Protein AF-A0A397FTI8-F1 (afdb_monomer_lite)

Foldseek 3Di:
DDLCVLCVLLVHDPPDDLVSLLVSLLVLCVLLPLVCCVPDPNVVVAVHSVRSVVSNVSNVVSSCNNCVVVVVPPDPWFDDPSLLSSLVVLLVVLCVRVVHDPCRLDPPDDPPLSVVLVPDGGSVSNVVSSVVSSVSD

Structure (mmCIF, N/CA/C/O backbone):
data_AF-A0A397FTI8-F1
#
_entry.id   AF-A0A397FTI8-F1
#
loop_
_atom_site.group_PDB
_atom_site.id
_atom_site.type_symbol
_atom_site.label_atom_id
_atom_site.label_alt_id
_atom_site.label_comp_id
_atom_site.label_asym_id
_atom_site.label_entity_id
_atom_site.label_seq_id
_atom_site.pdbx_PDB_ins_code
_atom_site.Cartn_x
_atom_site.Cartn_y
_atom_site.Cartn_z
_atom_site.occupancy
_atom_site.B_iso_or_equiv
_atom_site.auth_seq_id
_atom_site.auth_comp_id
_atom_site.auth_asym_id
_atom_site.auth_atom_id
_atom_site.pdbx_PDB_model_num
ATOM 1 N N . MET A 1 1 ? 15.317 7.432 -15.526 1.00 63.09 1 MET A N 1
ATOM 2 C CA . MET A 1 1 ? 14.307 6.372 -15.664 1.00 63.09 1 MET A CA 1
ATOM 3 C C . MET A 1 1 ? 13.225 6.920 -16.564 1.00 63.09 1 MET A C 1
ATOM 5 O O . MET A 1 1 ? 12.654 7.963 -16.260 1.00 63.09 1 MET A O 1
ATOM 9 N N . GLU A 1 2 ? 13.049 6.280 -17.710 1.00 79.75 2 GLU A N 1
ATOM 10 C CA . GLU A 1 2 ? 12.049 6.649 -18.713 1.00 79.75 2 GLU A CA 1
ATOM 11 C C . GLU A 1 2 ? 10.686 6.050 -18.345 1.00 79.75 2 GLU A C 1
ATOM 13 O O . GLU A 1 2 ? 10.599 5.130 -17.527 1.00 79.75 2 GLU A O 1
ATOM 18 N N . ARG A 1 3 ? 9.606 6.548 -18.962 1.00 79.94 3 ARG A N 1
ATOM 19 C CA . ARG A 1 3 ? 8.251 6.042 -18.697 1.00 79.94 3 ARG A CA 1
ATOM 20 C C . ARG A 1 3 ? 8.150 4.541 -18.987 1.00 79.94 3 ARG A C 1
ATOM 22 O O . ARG A 1 3 ? 7.587 3.837 -18.164 1.00 79.94 3 ARG A O 1
ATOM 29 N N . ASP A 1 4 ? 8.733 4.074 -20.093 1.00 82.44 4 ASP A N 1
ATOM 30 C CA . ASP A 1 4 ? 8.735 2.662 -20.519 1.00 82.44 4 ASP A CA 1
ATOM 31 C C . ASP A 1 4 ? 9.430 1.744 -19.496 1.00 82.44 4 ASP A C 1
ATOM 33 O O . ASP A 1 4 ? 8.903 0.702 -19.104 1.00 82.44 4 ASP A O 1
ATOM 37 N N . GLU A 1 5 ? 10.557 2.205 -18.949 1.00 83.38 5 GLU A N 1
ATOM 38 C CA . GLU A 1 5 ? 11.291 1.502 -17.896 1.00 83.38 5 GLU A CA 1
ATOM 39 C C . GLU A 1 5 ? 10.484 1.416 -16.592 1.00 83.38 5 GLU A C 1
ATOM 41 O O . GLU A 1 5 ? 10.459 0.370 -15.945 1.00 83.38 5 GLU A O 1
ATOM 46 N N . ALA A 1 6 ? 9.744 2.472 -16.244 1.00 83.81 6 ALA A N 1
ATOM 47 C CA . ALA A 1 6 ? 8.842 2.457 -15.098 1.00 83.81 6 ALA A CA 1
ATOM 48 C C . ALA A 1 6 ? 7.682 1.455 -15.269 1.00 83.81 6 ALA A C 1
ATOM 50 O O . ALA A 1 6 ? 7.319 0.777 -14.307 1.00 83.81 6 ALA A O 1
ATOM 51 N N . VAL A 1 7 ? 7.120 1.312 -16.479 1.00 85.81 7 VAL A N 1
ATOM 52 C CA . VAL A 1 7 ? 6.067 0.308 -16.743 1.00 85.81 7 VAL A CA 1
ATOM 53 C C . VAL A 1 7 ? 6.621 -1.108 -16.585 1.00 85.81 7 VAL A C 1
ATOM 55 O O . VAL A 1 7 ? 5.976 -1.965 -15.985 1.00 85.81 7 VAL A O 1
ATOM 58 N N . LYS A 1 8 ? 7.860 -1.327 -17.034 1.00 86.25 8 LYS A N 1
ATOM 59 C CA . LYS A 1 8 ? 8.561 -2.608 -16.917 1.00 86.25 8 LYS A CA 1
ATOM 60 C C . LYS A 1 8 ? 8.881 -2.982 -15.466 1.00 86.25 8 LYS A C 1
ATOM 62 O O . LYS A 1 8 ? 8.739 -4.144 -15.103 1.00 86.25 8 LYS A O 1
ATOM 67 N N . ILE A 1 9 ? 9.264 -2.011 -14.630 1.00 85.69 9 ILE A N 1
ATOM 68 C CA . ILE A 1 9 ? 9.484 -2.212 -13.183 1.00 85.69 9 ILE A CA 1
ATOM 69 C C . ILE A 1 9 ? 8.189 -2.608 -12.470 1.00 85.69 9 ILE A C 1
ATOM 71 O O . ILE A 1 9 ? 8.227 -3.420 -11.550 1.00 85.69 9 ILE A O 1
ATOM 75 N N . LEU A 1 10 ? 7.050 -2.060 -12.901 1.00 83.75 10 LEU A N 1
ATOM 76 C CA . LEU A 1 10 ? 5.736 -2.457 -12.396 1.00 83.75 10 LEU A CA 1
ATOM 77 C C . LEU A 1 10 ? 5.194 -3.746 -13.044 1.00 83.75 10 LEU A C 1
ATOM 79 O O . LEU A 1 10 ? 4.049 -4.102 -12.792 1.00 83.75 10 LEU A O 1
ATOM 83 N N . GLU A 1 11 ? 5.984 -4.441 -13.868 1.00 84.56 11 GLU A N 1
ATOM 84 C CA . GLU A 1 11 ? 5.575 -5.649 -14.605 1.00 84.56 11 GLU A CA 1
ATOM 85 C C . GLU A 1 11 ? 4.311 -5.445 -15.461 1.00 84.56 11 GLU A C 1
ATOM 87 O O . GLU A 1 11 ? 3.460 -6.324 -15.603 1.00 84.56 11 GLU A O 1
ATOM 92 N N . LEU A 1 12 ? 4.183 -4.254 -16.044 1.00 84.44 12 LEU A N 1
ATOM 93 C CA . LEU A 1 12 ? 3.055 -3.839 -16.865 1.00 84.44 12 LEU A CA 1
ATOM 94 C C . LEU A 1 12 ? 3.443 -3.746 -18.348 1.00 84.44 12 LEU A C 1
ATOM 96 O O . LEU A 1 12 ? 4.604 -3.552 -18.708 1.00 84.44 12 LEU A O 1
ATOM 100 N N . ALA A 1 13 ? 2.449 -3.846 -19.233 1.00 81.81 13 ALA A N 1
ATOM 101 C CA . ALA A 1 13 ? 2.641 -3.619 -20.666 1.00 81.81 13 ALA A CA 1
ATOM 102 C C . ALA A 1 13 ? 2.781 -2.118 -20.975 1.00 81.81 13 ALA A C 1
ATOM 104 O O . ALA A 1 13 ? 2.135 -1.308 -20.318 1.00 81.81 13 ALA A O 1
ATOM 105 N N . SER A 1 14 ? 3.516 -1.734 -22.026 1.00 75.62 14 SER A N 1
ATOM 106 C CA . SER A 1 14 ? 3.752 -0.323 -22.410 1.00 75.62 14 SER A CA 1
ATOM 107 C C . SER A 1 14 ? 2.476 0.521 -22.613 1.00 75.62 14 SER A C 1
ATOM 109 O O . SER A 1 14 ? 2.531 1.747 -22.548 1.00 75.62 14 SER A O 1
ATOM 111 N N . GLN A 1 15 ? 1.319 -0.122 -22.811 1.00 75.50 15 GLN A N 1
ATOM 112 C CA . GLN A 1 15 ? -0.014 0.495 -22.918 1.00 75.50 15 GLN A CA 1
ATOM 113 C C . GLN A 1 15 ? -0.879 0.394 -21.645 1.00 75.50 15 GLN A C 1
ATOM 115 O O . GLN A 1 15 ? -2.097 0.550 -21.710 1.00 75.50 15 GLN A O 1
ATOM 120 N N . ALA A 1 16 ? -0.281 0.115 -20.488 1.00 79.44 16 ALA A N 1
ATOM 121 C CA . ALA A 1 16 ? -1.001 0.011 -19.224 1.00 79.44 16 ALA A CA 1
ATOM 122 C C . ALA A 1 16 ? -1.689 1.328 -18.835 1.00 79.44 16 ALA A C 1
ATOM 124 O O . ALA A 1 16 ? -1.122 2.420 -18.951 1.00 79.44 16 ALA A O 1
ATOM 125 N N . THR A 1 17 ? -2.926 1.222 -18.349 1.00 81.00 17 THR A N 1
ATOM 126 C CA . THR A 1 17 ? -3.715 2.382 -17.923 1.00 81.00 17 THR A CA 1
ATOM 127 C C . THR A 1 17 ? -3.325 2.833 -16.513 1.00 81.00 17 THR A C 1
ATOM 129 O O . THR A 1 17 ? -2.688 2.102 -15.759 1.00 81.00 17 THR A O 1
ATOM 132 N N . ASN A 1 18 ? -3.750 4.031 -16.095 1.00 77.94 18 ASN A N 1
ATOM 133 C CA . ASN A 1 18 ? -3.526 4.501 -14.718 1.00 77.94 18 ASN A CA 1
ATOM 134 C C . ASN A 1 18 ? -4.119 3.552 -13.657 1.00 77.94 18 ASN A C 1
ATOM 136 O O . ASN A 1 18 ? -3.583 3.454 -12.555 1.00 77.94 18 ASN A O 1
ATOM 140 N N . LEU A 1 19 ? -5.207 2.849 -13.986 1.00 77.31 19 LEU A N 1
ATOM 141 C CA . LEU A 1 19 ? -5.792 1.821 -13.123 1.00 77.31 19 LEU A CA 1
ATOM 142 C C . LEU A 1 19 ? -4.856 0.618 -12.982 1.00 77.31 19 LEU A C 1
ATOM 144 O O . LEU A 1 19 ? -4.654 0.142 -11.867 1.00 77.31 19 LEU A O 1
ATOM 148 N N . ASP A 1 20 ? -4.251 0.169 -14.081 1.00 83.19 20 ASP A N 1
ATOM 149 C CA . ASP A 1 20 ? -3.283 -0.932 -14.071 1.00 83.19 20 ASP A CA 1
ATOM 150 C C . ASP A 1 20 ? -2.013 -0.547 -13.311 1.00 83.19 20 ASP A C 1
ATOM 152 O O . ASP A 1 20 ? -1.531 -1.323 -12.493 1.00 83.19 20 ASP A O 1
ATOM 156 N N . ILE A 1 21 ? -1.530 0.686 -13.493 1.00 83.75 21 ILE A N 1
ATOM 157 C CA . ILE A 1 21 ? -0.386 1.253 -12.762 1.00 83.75 21 ILE A CA 1
ATOM 158 C C . ILE A 1 21 ? -0.638 1.229 -11.254 1.00 83.75 21 ILE A C 1
ATOM 160 O O . ILE A 1 21 ? 0.206 0.748 -10.497 1.00 83.75 21 ILE A O 1
ATOM 164 N N . LYS A 1 22 ? -1.818 1.687 -10.813 1.00 80.56 22 LYS A N 1
ATOM 165 C CA . LYS A 1 22 ? -2.222 1.602 -9.404 1.00 80.56 22 LYS A CA 1
ATOM 166 C C . LYS A 1 22 ? -2.285 0.144 -8.944 1.00 80.56 22 LYS A C 1
ATOM 168 O O . LYS A 1 22 ? -1.686 -0.184 -7.932 1.00 80.56 22 LYS A O 1
ATOM 173 N N . LYS A 1 23 ? -2.950 -0.752 -9.678 1.00 81.19 23 LYS A N 1
ATOM 174 C CA . LYS A 1 23 ? -3.075 -2.176 -9.302 1.00 81.19 23 LYS A CA 1
ATOM 175 C C . LYS A 1 23 ? -1.728 -2.901 -9.204 1.00 81.19 23 LYS A C 1
ATOM 177 O O . LYS A 1 23 ? -1.531 -3.688 -8.281 1.00 81.19 23 LYS A O 1
ATOM 182 N N . ALA A 1 24 ? -0.808 -2.640 -10.123 1.00 82.44 24 ALA A N 1
ATOM 183 C CA . ALA A 1 24 ? 0.511 -3.258 -10.117 1.00 82.44 24 ALA A CA 1
ATOM 184 C C . ALA A 1 24 ? 1.378 -2.741 -8.970 1.00 82.44 24 ALA A C 1
ATOM 186 O O . ALA A 1 24 ? 1.965 -3.539 -8.245 1.00 82.44 24 ALA A O 1
ATOM 187 N N . TYR A 1 25 ? 1.389 -1.420 -8.751 1.00 82.81 25 TYR A N 1
ATOM 188 C CA . TYR A 1 25 ? 2.049 -0.811 -7.596 1.00 82.81 25 TYR A CA 1
ATOM 189 C C . TYR A 1 25 ? 1.571 -1.451 -6.292 1.00 82.81 25 TYR A C 1
ATOM 191 O O . TYR A 1 25 ? 2.369 -1.941 -5.501 1.00 82.81 25 TYR A O 1
ATOM 199 N N . ARG A 1 26 ? 0.248 -1.535 -6.139 1.00 79.62 26 ARG A N 1
ATOM 200 C CA . ARG A 1 26 ? -0.437 -2.169 -5.016 1.00 79.62 26 ARG A CA 1
ATOM 201 C C . ARG A 1 26 ? 0.043 -3.602 -4.778 1.00 79.62 26 ARG A C 1
ATOM 203 O O . ARG A 1 26 ? 0.511 -3.915 -3.689 1.00 79.62 26 ARG A O 1
ATOM 210 N N . ARG A 1 27 ? 0.013 -4.453 -5.808 1.00 79.44 27 ARG A N 1
ATOM 211 C CA . ARG A 1 27 ? 0.484 -5.847 -5.734 1.00 79.44 27 ARG A CA 1
ATOM 212 C C . ARG A 1 27 ? 1.961 -5.948 -5.341 1.00 79.44 27 ARG A C 1
ATOM 214 O O . ARG A 1 27 ? 2.326 -6.774 -4.509 1.00 79.44 27 ARG A O 1
ATOM 221 N N . LEU A 1 28 ? 2.812 -5.120 -5.939 1.00 79.25 28 LEU A N 1
ATOM 222 C CA . LEU A 1 28 ? 4.255 -5.163 -5.723 1.00 79.25 28 LEU A CA 1
ATOM 223 C C . LEU A 1 28 ? 4.655 -4.623 -4.344 1.00 79.25 28 LEU A C 1
ATOM 225 O O . LEU A 1 28 ? 5.549 -5.181 -3.715 1.00 79.25 28 LEU A O 1
ATOM 229 N N . SER A 1 29 ? 3.977 -3.599 -3.826 1.00 76.25 29 SER A N 1
ATOM 230 C CA . SER A 1 29 ? 4.227 -3.077 -2.477 1.00 76.25 29 SER A CA 1
ATOM 231 C C . SER A 1 29 ? 3.960 -4.105 -1.378 1.00 76.25 29 SER A C 1
ATOM 233 O O . SER A 1 29 ? 4.655 -4.092 -0.367 1.00 76.25 29 SER A O 1
ATOM 235 N N . LEU A 1 30 ? 3.009 -5.020 -1.580 1.00 71.69 30 LEU A N 1
ATOM 236 C CA . LEU A 1 30 ? 2.782 -6.146 -0.666 1.00 71.69 30 LEU A CA 1
ATOM 237 C C . LEU A 1 30 ? 3.892 -7.190 -0.763 1.00 71.69 30 LEU A C 1
ATOM 239 O O . LEU A 1 30 ? 4.339 -7.729 0.246 1.00 71.69 30 LEU A O 1
ATOM 243 N N . LEU A 1 31 ? 4.364 -7.447 -1.984 1.00 69.94 31 LEU A N 1
ATOM 244 C CA . LEU A 1 31 ? 5.413 -8.425 -2.253 1.00 69.94 31 LEU A CA 1
ATOM 245 C C . LEU A 1 31 ? 6.761 -8.008 -1.651 1.00 69.94 31 LEU A C 1
ATOM 247 O O . LEU A 1 31 ? 7.479 -8.825 -1.082 1.00 69.94 31 LEU A O 1
ATOM 251 N N . TRP A 1 32 ? 7.090 -6.723 -1.768 1.00 72.56 32 TRP A N 1
ATOM 252 C CA . TRP A 1 32 ? 8.388 -6.168 -1.394 1.00 72.56 32 TRP A CA 1
ATOM 253 C C . TRP A 1 32 ? 8.358 -5.394 -0.063 1.00 72.56 32 TRP A C 1
ATOM 255 O O . TRP A 1 32 ? 9.270 -4.613 0.211 1.00 72.56 32 TRP A O 1
ATOM 265 N N . HIS A 1 33 ? 7.346 -5.606 0.790 1.00 67.81 33 HIS A N 1
ATOM 266 C CA . HIS A 1 33 ? 7.265 -4.922 2.082 1.00 67.81 33 HIS A CA 1
ATOM 267 C C . HIS A 1 33 ? 8.367 -5.421 3.044 1.00 67.81 33 HIS A C 1
ATOM 269 O O . HIS A 1 33 ? 8.395 -6.609 3.383 1.00 67.81 33 HIS A O 1
ATOM 275 N N . PRO A 1 34 ? 9.266 -4.545 3.539 1.00 58.44 34 PRO A N 1
ATOM 276 C CA . PRO A 1 34 ? 10.428 -4.952 4.336 1.00 58.44 34 PRO A CA 1
ATOM 277 C C . PRO A 1 34 ? 10.046 -5.490 5.724 1.00 58.44 34 PRO A C 1
ATOM 279 O O . PRO A 1 34 ? 10.829 -6.210 6.339 1.00 58.44 34 PRO A O 1
ATOM 282 N N . ASP A 1 35 ? 8.856 -5.142 6.213 1.00 62.66 35 ASP A N 1
ATOM 283 C CA . ASP A 1 35 ? 8.333 -5.591 7.507 1.00 62.66 35 ASP A CA 1
ATOM 284 C C . ASP A 1 35 ? 7.875 -7.060 7.486 1.00 62.66 35 ASP A C 1
ATOM 286 O O . ASP A 1 35 ? 8.111 -7.798 8.431 1.00 62.66 35 ASP A O 1
ATOM 290 N N . LYS A 1 36 ? 7.331 -7.526 6.353 1.00 55.53 36 LYS A N 1
ATOM 291 C CA . LYS A 1 36 ? 6.776 -8.883 6.196 1.00 55.53 36 LYS A CA 1
ATOM 292 C C . LYS A 1 36 ? 7.678 -9.825 5.400 1.00 55.53 36 LYS A C 1
ATOM 294 O O . LYS A 1 36 ? 7.268 -10.924 5.042 1.00 55.53 36 LYS A O 1
ATOM 299 N N . TYR A 1 37 ? 8.930 -9.432 5.155 1.00 56.94 37 TYR A N 1
ATOM 300 C CA . TYR A 1 37 ? 9.907 -10.236 4.412 1.00 56.94 37 TYR A CA 1
ATOM 301 C C . TYR A 1 37 ? 10.105 -11.648 5.005 1.00 56.94 37 TYR A C 1
ATOM 303 O O . TYR A 1 37 ? 10.303 -12.612 4.268 1.00 56.94 37 TYR A O 1
ATOM 311 N N . GLU A 1 38 ? 10.020 -11.799 6.331 1.00 52.00 38 GLU A N 1
ATOM 312 C CA . GLU A 1 38 ? 10.186 -13.100 6.989 1.00 52.00 38 GLU A CA 1
ATOM 313 C C . GLU A 1 38 ? 8.980 -14.041 6.862 1.00 52.00 38 GLU A C 1
ATOM 315 O O . GLU A 1 38 ? 9.201 -15.256 6.882 1.00 52.00 38 GLU A O 1
ATOM 320 N N . GLN A 1 39 ? 7.770 -13.502 6.664 1.00 53.88 39 GLN A N 1
ATOM 321 C CA . GLN A 1 39 ? 6.486 -14.224 6.654 1.00 53.88 39 GLN A CA 1
ATOM 322 C C . GLN A 1 39 ? 5.805 -14.267 5.271 1.00 53.88 39 GLN A C 1
ATOM 324 O O . GLN A 1 39 ? 4.809 -14.958 5.096 1.00 53.88 39 GLN A O 1
ATOM 329 N N . ASN A 1 40 ? 6.333 -13.562 4.266 1.00 51.38 40 ASN A N 1
ATOM 330 C CA . ASN A 1 40 ? 5.750 -13.543 2.926 1.00 51.38 40 ASN A CA 1
ATOM 331 C C . ASN A 1 40 ? 6.024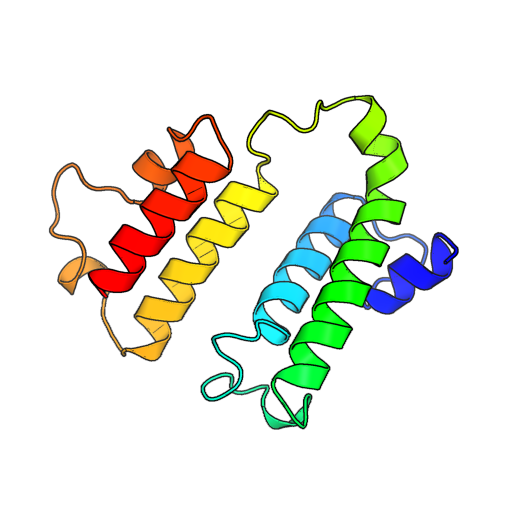 -14.875 2.184 1.00 51.38 40 ASN A C 1
ATOM 333 O O . ASN A 1 40 ? 7.190 -15.249 2.050 1.00 51.38 40 ASN A O 1
ATOM 337 N N . PRO A 1 41 ? 5.023 -15.577 1.618 1.00 49.06 41 PRO A N 1
ATOM 338 C CA . PRO A 1 41 ? 5.251 -16.769 0.785 1.00 49.06 41 PRO A CA 1
ATOM 339 C C . PRO A 1 41 ? 6.124 -16.487 -0.455 1.00 49.06 41 PRO A C 1
ATOM 341 O O . PRO A 1 41 ? 6.737 -17.392 -1.021 1.00 49.06 41 PRO A O 1
ATOM 344 N N . ALA A 1 42 ? 6.267 -15.218 -0.847 1.00 47.41 42 ALA A N 1
ATOM 345 C CA . ALA A 1 42 ? 7.200 -14.769 -1.874 1.00 47.41 42 ALA A CA 1
ATOM 346 C C . ALA A 1 42 ? 8.656 -14.605 -1.399 1.00 47.41 42 ALA A C 1
ATOM 348 O O . ALA A 1 42 ? 9.482 -14.085 -2.146 1.00 47.41 42 ALA A O 1
ATOM 349 N N . LYS A 1 43 ? 9.018 -15.066 -0.196 1.00 47.06 43 LYS A N 1
ATOM 350 C CA . LYS A 1 43 ? 10.393 -15.046 0.344 1.00 47.06 43 LYS A CA 1
ATOM 351 C C . LYS A 1 43 ? 11.433 -15.682 -0.587 1.00 47.06 43 LYS A C 1
ATOM 353 O O . LYS A 1 43 ? 12.613 -15.374 -0.500 1.00 47.06 43 LYS A O 1
ATOM 358 N N . HIS A 1 44 ? 11.006 -16.528 -1.523 1.00 49.22 44 HIS A N 1
ATOM 359 C CA . HIS A 1 44 ? 11.859 -17.070 -2.583 1.00 49.22 44 HIS A CA 1
ATOM 360 C C . HIS A 1 44 ? 12.315 -16.024 -3.624 1.00 49.22 44 HIS A C 1
ATOM 362 O O . HIS A 1 44 ? 13.338 -16.225 -4.274 1.00 49.22 44 HIS A O 1
ATOM 368 N N . LEU A 1 45 ? 11.579 -14.921 -3.800 1.00 49.12 45 LEU A N 1
ATOM 369 C CA . LEU A 1 45 ? 11.829 -13.885 -4.815 1.00 49.12 45 LEU A CA 1
ATOM 370 C C . LEU A 1 45 ? 12.805 -12.793 -4.356 1.00 49.12 45 LEU A C 1
ATOM 372 O O . LEU A 1 45 ? 13.355 -12.072 -5.185 1.00 49.12 45 LEU A O 1
ATOM 376 N N . ALA A 1 46 ? 13.046 -12.677 -3.053 1.00 52.06 46 ALA A N 1
ATOM 377 C CA . ALA A 1 46 ? 13.901 -11.662 -2.456 1.00 52.06 46 ALA A CA 1
ATOM 378 C C . ALA A 1 46 ? 14.819 -12.356 -1.446 1.00 52.06 46 ALA A C 1
ATOM 380 O O . ALA A 1 46 ? 14.324 -13.094 -0.608 1.00 52.06 46 ALA A O 1
ATOM 381 N N . LYS A 1 47 ? 16.143 -12.178 -1.506 1.00 55.06 47 LYS A N 1
ATOM 382 C CA . LYS A 1 47 ? 17.103 -12.892 -0.634 1.00 55.06 47 LYS A CA 1
ATOM 383 C C . LYS A 1 47 ? 17.362 -12.177 0.699 1.00 55.06 47 LYS A C 1
ATOM 385 O O . LYS A 1 47 ? 17.974 -12.757 1.597 1.00 55.06 47 LYS A O 1
ATOM 390 N N . SER A 1 48 ? 16.903 -10.932 0.848 1.00 64.56 48 SER A N 1
ATOM 391 C CA . SER A 1 48 ? 17.011 -10.184 2.100 1.00 64.56 48 SER A CA 1
ATOM 392 C C . SER A 1 48 ? 16.043 -8.997 2.181 1.00 64.56 48 SER A C 1
ATOM 394 O O . SER A 1 48 ? 15.680 -8.416 1.157 1.00 64.56 48 SER A O 1
ATOM 396 N N . LYS A 1 49 ? 15.731 -8.535 3.403 1.00 65.12 49 LYS A N 1
ATOM 397 C CA . LYS A 1 49 ? 14.974 -7.289 3.677 1.00 65.12 49 LYS A CA 1
ATOM 398 C C . LYS A 1 49 ? 15.540 -6.077 2.921 1.00 65.12 49 LYS A C 1
ATOM 400 O O . LYS A 1 49 ? 14.801 -5.201 2.484 1.00 65.12 49 LYS A O 1
ATOM 405 N N . LYS A 1 50 ? 16.859 -6.066 2.699 1.00 69.56 50 LYS A N 1
ATOM 406 C CA . LYS A 1 50 ? 17.577 -5.033 1.940 1.00 69.56 50 LYS A CA 1
ATOM 407 C C . LYS A 1 50 ? 17.235 -5.023 0.443 1.00 69.56 50 LYS A C 1
ATOM 409 O O . LYS A 1 50 ? 17.162 -3.954 -0.153 1.00 69.56 50 LYS A O 1
ATOM 414 N N . GLU A 1 51 ? 17.006 -6.189 -0.161 1.00 71.38 51 GLU A N 1
ATOM 415 C CA . GLU A 1 51 ? 16.542 -6.286 -1.553 1.00 71.38 51 GLU A CA 1
ATOM 416 C C . GLU A 1 51 ? 15.074 -5.898 -1.676 1.00 71.38 51 GLU A C 1
ATOM 418 O O . GLU A 1 51 ? 14.712 -5.220 -2.633 1.00 71.38 51 GLU A O 1
ATOM 423 N N . ALA A 1 52 ? 14.258 -6.245 -0.678 1.00 69.44 52 ALA A N 1
ATOM 424 C CA . ALA A 1 52 ? 12.879 -5.786 -0.605 1.00 69.44 52 ALA A CA 1
ATOM 425 C C . ALA A 1 52 ? 12.789 -4.260 -0.526 1.00 69.44 52 ALA A C 1
ATOM 427 O O . ALA A 1 52 ? 12.091 -3.643 -1.324 1.00 69.44 52 ALA A O 1
ATOM 428 N N . GLU A 1 53 ? 13.599 -3.627 0.323 1.00 71.69 53 GLU A N 1
ATOM 429 C CA . GLU A 1 53 ? 13.678 -2.167 0.391 1.00 71.69 53 GLU A CA 1
ATOM 430 C C . GLU A 1 53 ? 14.178 -1.541 -0.924 1.00 71.69 53 GLU A C 1
ATOM 432 O O . GLU A 1 53 ? 13.635 -0.531 -1.382 1.00 71.69 53 GLU A O 1
ATOM 437 N N . ALA A 1 54 ? 15.194 -2.137 -1.559 1.00 79.12 54 ALA A N 1
ATOM 438 C CA . ALA A 1 54 ? 15.713 -1.660 -2.839 1.00 79.12 54 ALA A CA 1
ATOM 439 C C . ALA A 1 54 ? 14.649 -1.743 -3.946 1.00 79.12 54 ALA A C 1
ATOM 441 O O . ALA A 1 54 ? 14.439 -0.768 -4.670 1.00 79.12 54 ALA A O 1
ATOM 442 N N . LYS A 1 55 ? 13.922 -2.862 -4.025 1.00 78.94 55 LYS A N 1
ATOM 443 C CA . LYS A 1 55 ? 12.837 -3.064 -4.989 1.00 78.94 55 LYS A CA 1
ATOM 444 C C . LYS A 1 55 ? 11.655 -2.151 -4.724 1.00 78.94 55 LYS A C 1
ATOM 446 O O . LYS A 1 55 ? 11.167 -1.509 -5.648 1.00 78.94 55 LYS A O 1
ATOM 451 N N . MET A 1 56 ? 11.253 -2.003 -3.468 1.00 80.06 56 MET A N 1
ATOM 452 C CA . MET A 1 56 ? 10.207 -1.068 -3.063 1.00 80.06 56 MET A CA 1
ATOM 453 C C . MET A 1 56 ? 10.563 0.377 -3.449 1.00 80.06 56 MET A C 1
ATOM 455 O O . MET A 1 56 ? 9.714 1.121 -3.938 1.00 80.06 56 MET A O 1
ATOM 459 N N . LYS A 1 57 ? 11.835 0.779 -3.306 1.00 80.50 57 LYS A N 1
ATOM 460 C CA . LYS A 1 57 ? 12.330 2.081 -3.785 1.00 80.50 57 LYS A CA 1
ATOM 461 C C . LYS A 1 57 ? 12.229 2.220 -5.307 1.00 80.50 57 LYS A C 1
ATOM 463 O O . LYS A 1 57 ? 11.838 3.290 -5.775 1.00 80.50 57 LYS A O 1
ATOM 468 N N . GLU A 1 58 ? 12.549 1.179 -6.077 1.00 84.00 58 GLU A N 1
ATOM 469 C CA . GLU A 1 58 ? 12.360 1.176 -7.538 1.00 84.00 58 GLU A CA 1
ATOM 470 C C . GLU A 1 58 ? 10.879 1.304 -7.921 1.00 84.00 58 GLU A C 1
ATOM 472 O O . GLU A 1 58 ? 10.535 2.145 -8.748 1.00 84.00 58 GLU A O 1
ATOM 477 N N . ILE A 1 59 ? 10.001 0.539 -7.270 1.00 85.00 59 ILE A N 1
ATOM 478 C CA . ILE A 1 59 ? 8.545 0.547 -7.482 1.00 85.00 59 ILE A CA 1
ATOM 479 C C . ILE A 1 59 ? 7.954 1.930 -7.183 1.00 85.00 59 ILE A C 1
ATOM 481 O O . ILE A 1 59 ? 7.189 2.465 -7.984 1.00 85.00 59 ILE A O 1
ATOM 485 N N . ASN A 1 60 ? 8.365 2.553 -6.074 1.00 81.88 60 ASN A N 1
ATOM 486 C CA . ASN A 1 60 ? 7.971 3.917 -5.717 1.00 81.88 60 ASN A CA 1
ATOM 487 C C . ASN A 1 60 ? 8.434 4.946 -6.757 1.00 81.88 60 ASN A C 1
ATOM 489 O O . ASN A 1 60 ? 7.655 5.821 -7.138 1.00 81.88 60 ASN A O 1
ATOM 493 N N . ARG A 1 61 ? 9.676 4.842 -7.253 1.00 81.56 61 ARG A N 1
ATOM 494 C CA . ARG A 1 61 ? 10.186 5.727 -8.316 1.00 81.56 61 ARG A CA 1
ATOM 495 C C . ARG A 1 61 ? 9.417 5.546 -9.622 1.00 81.56 61 ARG A C 1
ATOM 497 O O . ARG A 1 61 ? 9.024 6.538 -10.232 1.00 81.56 61 ARG A O 1
ATOM 504 N N . ALA A 1 62 ? 9.176 4.301 -10.026 1.00 85.12 62 ALA A N 1
ATOM 505 C CA . ALA A 1 62 ? 8.432 3.971 -11.233 1.00 85.12 62 ALA A CA 1
ATOM 506 C C . ALA A 1 62 ? 6.999 4.517 -11.174 1.00 85.12 62 ALA A C 1
ATOM 508 O O . ALA A 1 62 ? 6.558 5.229 -12.078 1.00 85.12 62 ALA A O 1
ATOM 509 N N . TYR A 1 63 ? 6.294 4.265 -10.071 1.00 83.50 63 TYR A N 1
ATOM 510 C CA . TYR A 1 63 ? 4.963 4.815 -9.836 1.00 83.50 63 TYR A CA 1
ATOM 511 C C . TYR A 1 63 ? 4.974 6.344 -9.833 1.00 83.50 63 TYR A C 1
ATOM 513 O O . TYR A 1 63 ? 4.129 6.952 -10.486 1.00 83.50 63 TYR A O 1
ATOM 521 N N . GLY A 1 64 ? 5.961 6.971 -9.186 1.00 77.44 64 GLY A N 1
ATOM 522 C CA . GLY A 1 64 ? 6.163 8.419 -9.202 1.00 77.44 64 GLY A CA 1
ATOM 523 C C . GLY A 1 64 ? 6.225 8.983 -10.619 1.00 77.44 64 GLY A C 1
ATOM 524 O O . GLY A 1 64 ? 5.429 9.847 -10.947 1.00 77.44 64 GLY A O 1
ATOM 525 N N . ILE A 1 65 ? 7.058 8.425 -11.500 1.00 83.00 65 ILE A N 1
ATOM 526 C CA . ILE A 1 65 ? 7.222 8.888 -12.894 1.00 83.00 65 ILE A CA 1
ATOM 527 C C . ILE A 1 65 ? 5.951 8.675 -13.729 1.00 83.00 65 ILE A C 1
ATOM 529 O O . ILE A 1 65 ? 5.569 9.507 -14.563 1.00 83.00 65 ILE A O 1
ATOM 533 N N . LEU A 1 66 ? 5.266 7.550 -13.521 1.00 79.25 66 LEU A N 1
ATOM 534 C CA . LEU A 1 66 ? 4.032 7.235 -14.237 1.00 79.25 66 LEU A CA 1
ATOM 535 C C . LEU A 1 66 ? 2.884 8.148 -13.804 1.00 79.25 66 LEU A C 1
ATOM 537 O O . LEU A 1 66 ? 2.123 8.622 -14.658 1.00 79.25 66 LEU A O 1
ATOM 541 N N . THR A 1 67 ? 2.827 8.449 -12.507 1.00 73.12 67 THR A N 1
ATOM 542 C CA . THR A 1 67 ? 1.830 9.320 -11.882 1.00 73.12 67 THR A CA 1
ATOM 543 C C . THR A 1 67 ? 2.226 10.791 -11.850 1.00 73.12 67 THR A C 1
ATOM 545 O O . THR A 1 67 ? 1.365 11.612 -11.579 1.00 73.12 67 THR A O 1
ATOM 548 N N . GLU A 1 68 ? 3.453 11.188 -12.196 1.00 64.88 68 GLU A N 1
ATOM 549 C CA . GLU A 1 68 ? 3.909 12.589 -12.130 1.00 64.88 68 GLU A CA 1
ATOM 550 C C . GLU A 1 68 ? 3.135 13.497 -13.092 1.00 64.88 68 GLU A C 1
ATOM 552 O O . GLU A 1 68 ? 2.834 14.649 -12.780 1.00 64.88 68 GLU A O 1
ATOM 557 N N . LYS A 1 69 ? 2.702 12.943 -14.234 1.00 54.59 69 LYS A N 1
ATOM 558 C CA . LYS A 1 69 ? 1.752 13.616 -15.136 1.00 54.59 69 LYS A CA 1
ATOM 559 C C . LYS A 1 69 ? 0.390 13.886 -14.475 1.00 54.59 69 LYS A C 1
ATOM 561 O O . LYS A 1 69 ? -0.312 14.788 -14.912 1.00 54.59 69 LYS A O 1
ATOM 566 N N . VAL A 1 70 ? 0.032 13.120 -13.446 1.00 51.50 70 VAL A N 1
ATOM 567 C CA . VAL A 1 70 ? -1.204 13.236 -12.655 1.00 51.50 70 VAL A CA 1
ATOM 568 C C . VAL A 1 70 ? -0.976 14.070 -11.381 1.00 51.50 70 VAL A C 1
ATOM 570 O O . VAL A 1 70 ? -1.843 14.854 -11.011 1.00 51.50 70 VAL A O 1
ATOM 573 N N . LYS A 1 71 ? 0.205 13.991 -10.745 1.00 48.19 71 LYS A N 1
ATOM 574 C CA . LYS A 1 71 ? 0.551 14.726 -9.509 1.00 48.19 71 LYS A CA 1
ATOM 575 C C . LYS A 1 71 ? 0.564 16.246 -9.656 1.00 48.19 71 LYS A C 1
ATOM 577 O O . LYS A 1 71 ? 0.355 16.925 -8.661 1.00 48.19 71 LYS A O 1
ATOM 582 N N . LYS A 1 72 ? 0.730 16.810 -10.861 1.00 47.41 72 LYS A N 1
ATOM 583 C CA . LYS A 1 72 ? 0.534 18.263 -11.054 1.00 47.41 72 LYS A CA 1
ATOM 584 C C . LYS A 1 72 ? -0.880 18.745 -10.695 1.00 47.41 72 LYS A C 1
ATOM 586 O O . LYS A 1 72 ? -1.071 19.948 -10.578 1.00 47.41 72 LYS A O 1
ATOM 591 N N . ILE A 1 73 ? -1.847 17.838 -10.543 1.00 47.91 73 ILE A N 1
ATOM 592 C CA . ILE A 1 73 ? -3.240 18.172 -10.234 1.00 47.91 73 ILE A CA 1
ATOM 593 C C . ILE A 1 73 ? -3.549 18.002 -8.736 1.00 47.91 73 ILE A C 1
ATOM 595 O O . ILE A 1 73 ? -4.377 18.742 -8.219 1.00 47.91 73 ILE A O 1
ATOM 599 N N . ASN A 1 74 ? -2.851 17.115 -8.015 1.00 44.56 74 ASN A N 1
ATOM 600 C CA . ASN A 1 74 ? -3.191 16.780 -6.628 1.00 44.56 74 ASN A CA 1
ATOM 601 C C . ASN A 1 74 ? -2.010 17.075 -5.695 1.00 44.56 74 ASN A C 1
ATOM 603 O O . ASN A 1 74 ? -0.983 16.394 -5.738 1.00 44.56 74 ASN A O 1
ATOM 607 N N . ASN A 1 75 ? -2.172 18.119 -4.881 1.00 47.62 75 ASN A N 1
ATOM 608 C CA . ASN A 1 75 ? -1.217 18.582 -3.880 1.00 47.62 75 ASN A CA 1
ATOM 609 C C . ASN A 1 75 ? -0.821 17.459 -2.904 1.00 47.62 75 ASN A C 1
ATOM 611 O O . ASN A 1 75 ? -1.644 16.651 -2.487 1.00 47.62 75 ASN A O 1
ATOM 615 N N . ASP A 1 76 ? 0.453 17.440 -2.505 1.00 53.28 76 ASP A N 1
ATOM 616 C CA . ASP A 1 76 ? 1.098 16.379 -1.710 1.00 53.28 76 ASP A CA 1
ATOM 617 C C . ASP A 1 76 ? 0.577 16.266 -0.250 1.00 53.28 76 ASP A C 1
ATOM 619 O O . ASP A 1 76 ? 0.996 15.372 0.492 1.00 53.28 76 ASP A O 1
ATOM 623 N N . SER A 1 77 ? -0.368 17.135 0.131 1.00 55.00 77 SER A N 1
ATOM 624 C CA . SER A 1 77 ? -0.923 17.307 1.481 1.00 55.00 77 SER A CA 1
ATOM 625 C C . SER A 1 77 ? -2.174 16.473 1.783 1.00 55.00 77 SER A C 1
ATOM 627 O O . SER A 1 77 ? -2.517 16.327 2.952 1.00 55.00 77 SER A O 1
ATOM 629 N N . GLU A 1 78 ? -2.850 15.926 0.771 1.00 61.25 78 GLU A N 1
ATOM 630 C CA . GLU A 1 78 ? -4.079 15.141 0.953 1.00 61.25 78 GLU A CA 1
ATOM 631 C C . GLU A 1 78 ? -3.781 13.637 0.881 1.00 61.25 78 GLU A C 1
ATOM 633 O O . GLU A 1 78 ? -2.946 13.180 0.090 1.00 61.25 78 GLU A O 1
ATOM 638 N N . ILE A 1 79 ? -4.446 12.857 1.735 1.00 67.06 79 ILE A N 1
ATOM 639 C CA . ILE A 1 79 ? -4.431 11.394 1.658 1.00 67.06 79 ILE A CA 1
ATOM 640 C C . ILE A 1 79 ? -4.956 10.976 0.286 1.00 67.06 79 ILE A C 1
ATOM 642 O O . ILE A 1 79 ? -6.046 11.371 -0.123 1.00 67.06 79 ILE A O 1
ATOM 646 N N . SER A 1 80 ? -4.190 10.158 -0.431 1.00 72.31 80 SER A N 1
ATOM 647 C CA . SER A 1 80 ? -4.665 9.572 -1.679 1.00 72.31 80 SER A CA 1
ATOM 648 C C . SER A 1 80 ? -5.394 8.254 -1.419 1.00 72.31 80 SER A C 1
ATOM 650 O O . SER A 1 80 ? -5.068 7.527 -0.481 1.00 72.31 80 SER A O 1
ATOM 652 N N . ASP A 1 81 ? -6.284 7.856 -2.334 1.00 73.81 81 ASP A N 1
ATOM 653 C CA . ASP A 1 81 ? -6.905 6.516 -2.327 1.00 73.81 81 ASP A CA 1
ATOM 654 C C . ASP A 1 81 ? -5.878 5.376 -2.242 1.00 73.81 81 ASP A C 1
ATOM 656 O O . ASP A 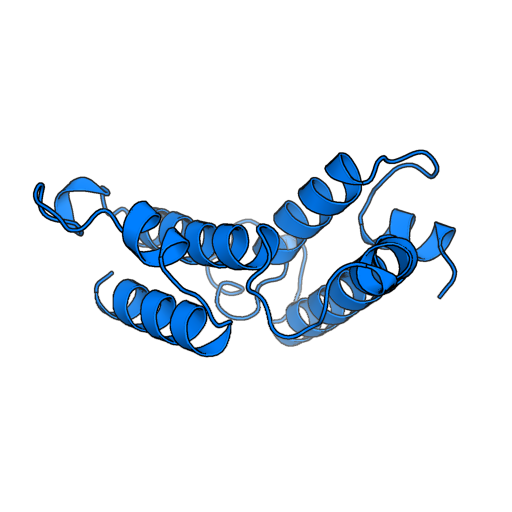1 81 ? -6.195 4.238 -1.899 1.00 73.81 81 ASP A O 1
ATOM 660 N N . ASN A 1 82 ? -4.639 5.641 -2.662 1.00 71.88 82 ASN A N 1
ATOM 661 C CA . ASN A 1 82 ? -3.562 4.671 -2.601 1.00 71.88 82 ASN A CA 1
ATOM 662 C C . ASN A 1 82 ? -3.003 4.521 -1.184 1.00 71.88 82 ASN A C 1
ATOM 664 O O . ASN A 1 82 ? -2.648 3.410 -0.808 1.00 71.88 82 ASN A O 1
ATOM 668 N N . ASP A 1 83 ? -2.964 5.605 -0.411 1.00 79.44 83 ASP A N 1
ATOM 669 C CA . ASP A 1 83 ? -2.520 5.588 0.980 1.00 79.44 83 ASP A CA 1
ATOM 670 C C . ASP A 1 83 ? -3.539 4.826 1.843 1.00 79.44 83 ASP A C 1
ATOM 672 O O . ASP A 1 83 ? -3.151 3.900 2.554 1.00 79.44 83 ASP A O 1
ATOM 676 N N . ILE A 1 84 ? -4.842 5.113 1.692 1.00 82.00 84 ILE A N 1
ATOM 677 C CA . ILE A 1 84 ? -5.932 4.386 2.383 1.00 82.00 84 ILE A CA 1
ATOM 678 C C . ILE A 1 84 ? -5.907 2.904 2.007 1.00 82.00 84 ILE A C 1
ATOM 680 O O . ILE A 1 84 ? -6.012 2.029 2.864 1.00 82.00 84 ILE A O 1
ATOM 684 N N . TRP A 1 85 ? -5.727 2.599 0.719 1.00 81.88 85 TRP A N 1
ATOM 685 C CA . TRP A 1 85 ? -5.635 1.213 0.272 1.00 81.88 85 TRP A CA 1
ATOM 686 C C . TRP A 1 85 ? -4.418 0.495 0.873 1.00 81.88 85 TRP A C 1
ATOM 688 O O . TRP A 1 85 ? -4.536 -0.651 1.304 1.00 81.88 85 TRP A O 1
ATOM 698 N N . LEU A 1 86 ? -3.255 1.151 0.928 1.00 77.25 86 LEU A N 1
ATOM 699 C CA . LEU A 1 86 ? -2.045 0.557 1.497 1.00 77.25 86 LEU A CA 1
ATOM 700 C C . LEU A 1 86 ? -2.211 0.316 3.002 1.00 77.25 86 LEU A C 1
ATOM 702 O O . LEU A 1 86 ? -1.821 -0.739 3.495 1.00 77.25 86 LEU A O 1
ATOM 706 N N . ALA A 1 87 ? -2.827 1.265 3.705 1.00 82.69 87 ALA A N 1
ATOM 707 C CA . ALA A 1 87 ? -3.213 1.152 5.104 1.00 82.69 87 ALA A CA 1
ATOM 708 C C . ALA A 1 87 ? -4.132 -0.051 5.351 1.00 82.69 87 ALA A C 1
ATOM 710 O O . ALA A 1 87 ? -3.795 -0.926 6.148 1.00 82.69 87 ALA A O 1
ATOM 711 N N . LYS A 1 88 ? -5.230 -0.148 4.592 1.00 82.62 88 LYS A N 1
ATOM 712 C CA . LYS A 1 88 ? -6.166 -1.278 4.639 1.00 82.62 88 LYS A CA 1
ATOM 713 C C . LYS A 1 88 ? -5.440 -2.608 4.442 1.00 82.62 88 LYS A C 1
ATOM 715 O O . LYS A 1 88 ? -5.599 -3.531 5.233 1.00 82.62 88 LYS A O 1
ATOM 720 N N . THR A 1 89 ? -4.597 -2.683 3.417 1.00 77.62 89 THR A N 1
ATOM 721 C CA . THR A 1 89 ? -3.949 -3.946 3.068 1.00 77.62 89 THR A CA 1
ATOM 722 C C . THR A 1 89 ? -2.916 -4.375 4.110 1.00 77.62 89 THR A C 1
ATOM 724 O O . THR A 1 89 ? -2.741 -5.564 4.352 1.00 77.62 89 THR A O 1
ATOM 727 N N . LYS A 1 90 ? -2.237 -3.429 4.775 1.00 75.81 90 LYS A N 1
ATOM 728 C CA . LYS A 1 90 ? -1.331 -3.757 5.889 1.00 75.81 90 LYS A CA 1
ATOM 729 C C . LYS A 1 90 ? -2.062 -4.522 6.999 1.00 75.81 90 LYS A C 1
ATOM 731 O O . LYS A 1 90 ? -1.502 -5.499 7.498 1.00 75.81 90 LYS A O 1
ATOM 736 N N . ILE A 1 91 ? -3.281 -4.090 7.327 1.00 79.19 91 ILE A N 1
ATOM 737 C CA . ILE A 1 91 ? -4.155 -4.678 8.353 1.00 79.19 91 ILE A CA 1
ATOM 738 C C . ILE A 1 91 ? -4.696 -6.033 7.893 1.00 79.19 91 ILE A C 1
ATOM 740 O O . ILE A 1 91 ? -4.537 -7.010 8.611 1.00 79.19 91 ILE A O 1
ATOM 744 N N . GLU A 1 92 ? -5.233 -6.128 6.671 1.00 74.88 92 GLU A N 1
ATOM 745 C CA . GLU A 1 92 ? -5.739 -7.396 6.111 1.00 74.88 92 GLU A CA 1
ATOM 746 C C . GLU A 1 92 ? -4.658 -8.483 6.095 1.00 74.88 92 GLU A C 1
ATOM 748 O O . GLU A 1 92 ? -4.871 -9.593 6.569 1.00 74.88 92 GLU A O 1
ATOM 753 N N . VAL A 1 93 ? -3.451 -8.139 5.636 1.00 72.19 93 VAL A N 1
ATOM 754 C CA . VAL A 1 93 ? -2.326 -9.083 5.639 1.00 72.19 93 VAL A CA 1
ATOM 755 C C . VAL A 1 93 ? -1.872 -9.387 7.071 1.00 72.19 93 VAL A C 1
ATOM 757 O O . VAL A 1 93 ? -1.138 -10.340 7.284 1.00 72.19 93 VAL A O 1
ATOM 760 N N . ALA A 1 94 ? -2.139 -8.52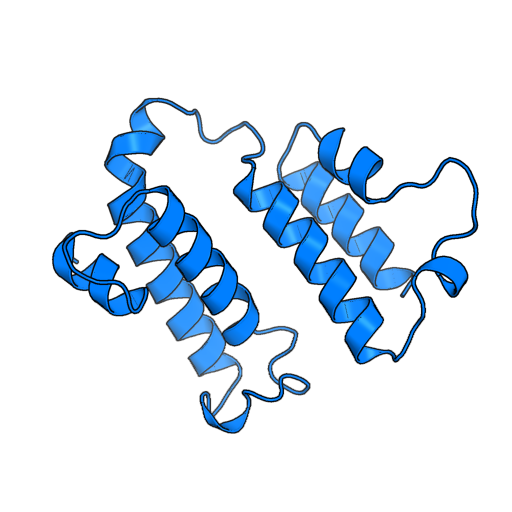8 8.061 1.00 73.31 94 ALA A N 1
ATOM 761 C CA . ALA A 1 94 ? -1.761 -8.817 9.447 1.00 73.31 94 ALA A CA 1
ATOM 762 C C . ALA A 1 94 ? -2.712 -9.862 10.029 1.00 73.31 94 ALA A C 1
ATOM 764 O O . ALA A 1 94 ? -2.232 -10.885 10.499 1.00 73.31 94 ALA A O 1
ATOM 765 N N . LEU A 1 95 ? -4.019 -9.677 9.855 1.00 73.25 95 LEU A N 1
ATOM 766 C CA . LEU A 1 95 ? -5.032 -10.669 10.221 1.00 73.25 95 LEU A CA 1
ATOM 767 C C . LEU A 1 95 ? -4.752 -12.043 9.590 1.00 73.25 95 LEU A C 1
ATOM 769 O O . LEU A 1 95 ? -4.674 -13.038 10.303 1.00 73.25 95 LEU A O 1
ATOM 773 N N . GLU A 1 96 ? -4.475 -12.085 8.280 1.00 73.31 96 GLU A N 1
ATOM 774 C CA . GLU A 1 96 ? -4.160 -13.333 7.559 1.00 73.31 96 GLU A CA 1
ATOM 775 C C . GLU A 1 96 ? -2.896 -14.034 8.093 1.00 73.31 96 GLU A C 1
ATOM 777 O O . GLU A 1 96 ? -2.805 -15.257 8.092 1.00 73.31 96 GLU A O 1
ATOM 782 N N . ILE A 1 97 ? -1.906 -13.272 8.567 1.00 68.31 97 ILE A N 1
ATOM 783 C CA . ILE A 1 97 ? -0.657 -13.827 9.112 1.00 68.31 97 ILE A CA 1
ATOM 784 C C . ILE A 1 97 ? -0.857 -14.452 10.486 1.00 68.31 97 ILE A C 1
ATOM 786 O O . ILE A 1 97 ? -0.227 -15.466 10.787 1.00 68.31 97 ILE A O 1
ATOM 790 N N . PHE A 1 98 ? -1.669 -13.820 11.328 1.00 73.56 98 PHE A N 1
ATOM 791 C CA . PHE A 1 98 ? -1.911 -14.294 12.684 1.00 73.56 98 PHE A CA 1
ATOM 792 C C . PHE A 1 98 ? -3.027 -15.346 12.751 1.00 73.56 98 PHE A C 1
ATOM 794 O O . PHE A 1 98 ? -3.325 -15.813 13.845 1.00 73.56 98 PHE A O 1
ATOM 801 N N . ASP A 1 99 ? -3.575 -15.754 11.596 1.00 77.94 99 ASP A N 1
ATOM 802 C CA . ASP A 1 99 ? -4.730 -16.658 11.486 1.00 77.94 99 ASP A CA 1
ATOM 803 C C . ASP A 1 99 ? -5.896 -16.151 12.350 1.00 77.94 99 ASP A C 1
ATOM 805 O O . ASP A 1 99 ? -6.557 -16.909 13.056 1.00 77.94 99 ASP A O 1
ATOM 809 N N . LEU A 1 100 ? -6.069 -14.822 12.355 1.00 75.81 100 LEU A N 1
ATOM 810 C CA . LEU A 1 100 ? -7.083 -14.131 13.136 1.00 75.81 100 LEU A CA 1
ATOM 811 C C . LEU A 1 100 ? -8.258 -13.790 12.237 1.00 75.81 100 LEU A C 1
ATOM 813 O O . LEU A 1 100 ? -8.105 -13.095 11.225 1.00 75.81 100 LEU A O 1
ATOM 817 N N . AS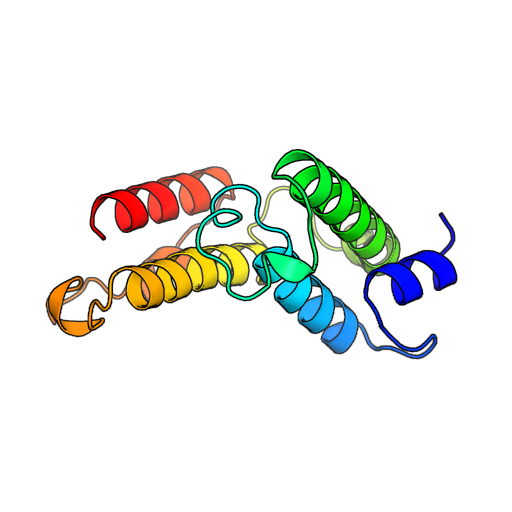P A 1 101 ? -9.437 -14.238 12.648 1.00 71.50 101 ASP A N 1
ATOM 818 C CA . ASP A 1 101 ? -10.669 -13.816 12.020 1.00 71.50 101 ASP A CA 1
ATOM 819 C C . ASP A 1 101 ? -10.952 -12.356 12.376 1.00 71.50 101 ASP A C 1
ATOM 821 O O . ASP A 1 101 ? -10.756 -11.888 13.500 1.00 71.50 101 ASP A O 1
ATOM 825 N N . TYR A 1 102 ? -11.404 -11.610 11.372 1.00 69.38 102 TYR A N 1
ATOM 826 C CA . TYR A 1 102 ? -11.712 -10.188 11.491 1.00 69.38 102 TYR A CA 1
ATOM 827 C C . TYR A 1 102 ? -12.634 -9.883 12.686 1.00 69.38 102 TYR A C 1
ATOM 829 O O . TYR A 1 102 ? -12.413 -8.912 13.407 1.00 69.38 102 TYR A O 1
ATOM 837 N N . GLU A 1 103 ? -13.628 -10.747 12.893 1.00 70.50 103 GLU A N 1
ATOM 838 C CA . GLU A 1 103 ? -14.660 -10.646 13.930 1.00 70.50 103 GLU A CA 1
ATOM 839 C C . GLU A 1 103 ? -14.104 -10.856 15.352 1.00 70.50 103 GLU A C 1
ATOM 841 O O . GLU A 1 103 ? -14.679 -10.342 16.309 1.00 70.50 103 GLU A O 1
ATOM 846 N N . ASP A 1 104 ? -12.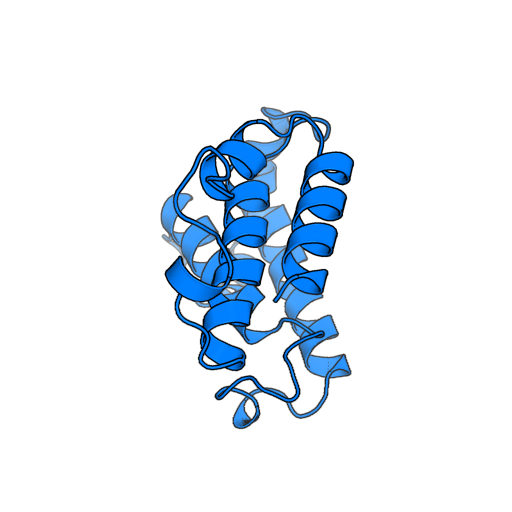968 -11.551 15.495 1.00 67.25 104 ASP A N 1
ATOM 847 C CA . ASP A 1 104 ? -12.334 -11.815 16.795 1.00 67.25 104 ASP A CA 1
ATOM 848 C C . ASP A 1 104 ? -11.469 -10.644 17.282 1.00 67.25 104 ASP A C 1
ATOM 850 O O . ASP A 1 104 ? -11.304 -10.440 18.486 1.00 67.25 104 ASP A O 1
ATOM 854 N N . VAL A 1 105 ? -10.892 -9.873 16.354 1.00 67.00 105 VAL A N 1
ATOM 855 C CA . VAL A 1 105 ? -9.999 -8.742 16.674 1.00 67.00 105 VAL A CA 1
ATOM 856 C C . VAL A 1 105 ? -10.760 -7.423 16.737 1.00 67.00 105 VAL A C 1
ATOM 858 O O . VAL A 1 105 ? -10.443 -6.541 17.539 1.00 67.00 105 VAL A O 1
ATOM 861 N N . PHE A 1 106 ? -11.769 -7.276 15.884 1.00 69.69 106 PHE A N 1
ATOM 862 C CA . PHE A 1 106 ? -12.585 -6.079 15.795 1.00 69.69 106 PHE A CA 1
ATOM 863 C C . PHE A 1 106 ? -14.005 -6.434 16.240 1.00 69.69 106 PHE A C 1
ATOM 865 O O . PHE A 1 106 ? -14.798 -6.922 15.440 1.00 69.69 106 PHE A O 1
ATOM 872 N N . GLU A 1 107 ? -14.307 -6.209 17.528 1.00 58.44 107 GLU A N 1
ATOM 873 C CA . GLU A 1 107 ? -15.643 -6.451 18.098 1.00 58.44 107 GLU A CA 1
ATOM 874 C C . GLU A 1 107 ? -16.737 -5.792 17.232 1.00 58.44 107 GLU A C 1
ATOM 876 O O . GLU A 1 107 ? -16.602 -4.633 16.823 1.00 58.44 107 GLU A O 1
ATOM 881 N N . GLU A 1 108 ? -17.832 -6.518 16.963 1.00 49.75 108 GLU A N 1
ATOM 882 C CA . GLU A 1 108 ? -18.999 -6.001 16.237 1.00 49.75 108 GLU A CA 1
ATOM 883 C C . GLU A 1 108 ? -19.614 -4.793 16.972 1.00 49.75 108 GLU A C 1
ATOM 885 O O . GLU A 1 108 ? -20.449 -4.925 17.868 1.00 49.75 108 GLU A O 1
ATOM 890 N N . GLY A 1 109 ? -19.205 -3.587 16.577 1.00 55.94 109 GLY A N 1
ATOM 891 C CA . GLY A 1 109 ? -19.781 -2.329 17.049 1.00 55.94 109 GLY A CA 1
ATOM 892 C C . GLY A 1 109 ? -18.876 -1.125 16.788 1.00 55.94 109 GLY A C 1
ATOM 893 O O . GLY A 1 109 ? -17.746 -1.092 17.257 1.00 55.94 109 GLY A O 1
ATOM 894 N N . ASP A 1 110 ? -19.388 -0.139 16.037 1.00 47.53 110 ASP A N 1
ATOM 895 C CA . ASP A 1 110 ? -18.858 1.221 15.768 1.00 47.53 110 ASP A CA 1
ATOM 896 C C . ASP A 1 110 ? -17.373 1.389 15.356 1.00 47.53 110 ASP A C 1
ATOM 898 O O . ASP A 1 110 ? -16.935 2.508 15.081 1.00 47.53 110 ASP A O 1
ATOM 902 N N . ASN A 1 111 ? -16.593 0.314 15.243 1.00 54.75 111 ASN A N 1
ATOM 903 C CA . ASN A 1 111 ? -15.151 0.347 15.002 1.00 54.75 111 ASN A CA 1
ATOM 904 C C . ASN A 1 111 ? -14.788 -0.284 13.649 1.00 54.75 111 ASN A C 1
ATOM 906 O O . ASN A 1 111 ? -13.871 -1.096 13.540 1.00 54.75 111 ASN A O 1
ATOM 910 N N . ASP A 1 112 ? -15.524 0.096 12.599 1.00 72.25 112 ASP A N 1
ATOM 911 C CA . ASP A 1 112 ? -15.135 -0.218 11.227 1.00 72.25 112 ASP A CA 1
ATOM 912 C C . ASP A 1 112 ? -13.812 0.498 10.927 1.00 72.25 112 ASP A C 1
ATOM 914 O O . ASP A 1 112 ? -13.761 1.707 10.668 1.00 72.25 112 ASP A O 1
ATOM 918 N N . TYR A 1 113 ? -12.712 -0.252 10.986 1.00 75.56 113 TYR A N 1
ATOM 919 C CA . TYR A 1 113 ? -11.388 0.253 10.652 1.00 75.56 113 TYR A CA 1
ATOM 920 C C . TYR A 1 113 ? -11.365 0.851 9.238 1.00 75.56 113 TYR A C 1
ATOM 922 O O . TYR A 1 113 ? -10.619 1.795 8.998 1.00 75.56 113 TYR A O 1
ATOM 930 N N . LEU A 1 114 ? -12.204 0.380 8.304 1.00 75.38 114 LEU A N 1
ATOM 931 C CA . LEU A 1 114 ? -12.331 0.984 6.979 1.00 75.38 114 LEU A CA 1
ATOM 932 C C . LEU A 1 114 ? -12.911 2.389 7.080 1.00 75.38 114 LEU A C 1
ATOM 934 O O . LEU A 1 114 ? -12.389 3.305 6.443 1.00 75.38 114 LEU A O 1
ATOM 938 N N . GLU A 1 115 ? -13.955 2.589 7.880 1.00 78.88 115 GLU A N 1
ATOM 939 C CA . GLU A 1 115 ? -14.533 3.911 8.107 1.00 78.88 115 GLU A CA 1
ATOM 940 C C . GLU A 1 115 ? -13.536 4.834 8.827 1.00 78.88 115 GLU A C 1
ATOM 942 O O . GLU A 1 115 ? -13.390 5.997 8.448 1.00 78.88 115 GLU A O 1
ATOM 947 N N . MET A 1 116 ? -12.774 4.311 9.794 1.00 82.12 116 MET A N 1
ATOM 948 C CA . MET A 1 116 ? -11.707 5.052 10.475 1.00 82.12 116 MET A CA 1
ATOM 949 C C . MET A 1 116 ? -10.596 5.492 9.512 1.00 82.12 116 MET A C 1
ATOM 951 O O . MET A 1 116 ? -10.216 6.662 9.517 1.00 82.12 116 MET A O 1
ATOM 955 N N . LEU A 1 117 ? -10.111 4.595 8.646 1.00 83.62 117 LEU A N 1
ATOM 956 C CA . LEU A 1 117 ? -9.081 4.911 7.651 1.00 83.62 117 LEU A CA 1
ATOM 957 C C . LEU A 1 117 ? -9.582 5.900 6.587 1.00 83.62 117 LEU A C 1
ATOM 959 O O . LEU A 1 117 ? -8.809 6.728 6.111 1.00 83.62 117 LEU A O 1
ATOM 963 N N . ASN A 1 118 ? -10.867 5.838 6.216 1.00 81.38 118 ASN A N 1
ATOM 964 C CA . ASN A 1 118 ? -11.478 6.784 5.274 1.00 81.38 118 ASN A CA 1
ATOM 965 C C . ASN A 1 118 ? -11.753 8.167 5.890 1.00 81.38 118 ASN A C 1
ATOM 967 O O . ASN A 1 118 ? -11.870 9.143 5.152 1.00 81.38 118 ASN A O 1
ATOM 971 N N . LYS A 1 119 ? -11.855 8.269 7.222 1.00 84.25 119 LYS A N 1
ATOM 972 C CA . LYS A 1 119 ? -12.009 9.545 7.942 1.00 84.25 119 LYS A CA 1
ATOM 973 C C . LYS A 1 119 ? -10.694 10.298 8.126 1.00 84.25 119 LYS A C 1
ATOM 975 O O . LYS A 1 119 ? -10.738 11.494 8.418 1.00 84.25 119 LYS A O 1
ATOM 980 N N . CYS A 1 120 ? -9.551 9.630 7.966 1.00 83.19 120 CYS A N 1
ATOM 981 C CA . CYS A 1 120 ? -8.256 10.285 8.065 1.00 83.19 120 CYS A CA 1
ATOM 982 C C . CYS A 1 120 ? -8.146 11.404 7.020 1.00 83.19 120 CYS A C 1
ATOM 984 O O . CYS A 1 120 ? -8.561 11.236 5.873 1.00 83.19 120 CYS A O 1
ATOM 986 N N . GLN A 1 121 ? -7.557 12.539 7.407 1.00 77.19 121 GLN A N 1
ATOM 987 C CA . GLN A 1 121 ? -7.346 13.689 6.510 1.00 77.19 121 GLN A CA 1
ATOM 988 C C . GLN A 1 121 ? -5.877 13.871 6.114 1.00 77.19 121 GLN A C 1
ATOM 990 O O . GLN A 1 121 ? -5.576 14.419 5.052 1.00 77.19 121 GLN A O 1
ATOM 995 N N . THR A 1 122 ? -4.948 13.382 6.942 1.00 82.56 122 THR A N 1
ATOM 996 C CA . THR A 1 122 ? -3.501 13.519 6.723 1.00 82.56 122 THR A CA 1
ATOM 997 C C . THR A 1 122 ? -2.775 12.175 6.720 1.00 82.56 122 THR A C 1
ATOM 999 O O . THR A 1 122 ? -3.116 11.263 7.470 1.00 82.56 122 THR A O 1
ATOM 1002 N N . LYS A 1 123 ? -1.717 12.049 5.908 1.00 77.44 123 LYS A N 1
ATOM 1003 C CA . LYS A 1 123 ? -0.907 10.815 5.844 1.00 77.44 123 LYS A CA 1
ATOM 1004 C C . LYS A 1 123 ? -0.349 10.397 7.208 1.00 77.44 123 LYS A C 1
ATOM 1006 O O . LYS A 1 123 ? -0.233 9.205 7.458 1.00 77.44 123 LYS A O 1
ATOM 1011 N N . GLN A 1 124 ? -0.020 11.368 8.062 1.00 78.69 124 GLN A N 1
ATOM 1012 C CA . GLN A 1 124 ? 0.465 11.107 9.416 1.00 78.69 124 GLN A CA 1
ATOM 1013 C C . GLN A 1 124 ? -0.621 10.442 10.266 1.00 78.69 124 GLN A C 1
ATOM 1015 O O . GLN A 1 124 ? -0.381 9.395 10.846 1.00 78.69 124 GLN A O 1
ATOM 1020 N N . GLU A 1 125 ? -1.829 11.009 10.272 1.00 84.75 125 GLU A N 1
ATOM 1021 C CA . GLU A 1 125 ? -2.970 10.451 11.001 1.00 84.75 125 GLU A CA 1
ATOM 1022 C C . GLU A 1 125 ? -3.319 9.040 10.517 1.00 84.75 125 GLU A C 1
ATOM 1024 O O . GLU A 1 125 ? -3.547 8.151 11.330 1.00 84.75 125 GLU A O 1
ATOM 1029 N N . LEU A 1 126 ? -3.295 8.815 9.201 1.00 85.81 126 LEU A N 1
ATOM 1030 C CA . LEU A 1 126 ? -3.522 7.492 8.626 1.00 85.81 126 LEU A CA 1
ATOM 1031 C C . LEU A 1 126 ? -2.475 6.471 9.098 1.00 85.81 126 LEU A C 1
ATOM 1033 O O . LEU A 1 126 ? -2.836 5.349 9.444 1.00 85.81 126 LEU A O 1
ATOM 1037 N N . ASP A 1 127 ? -1.191 6.838 9.118 1.00 78.88 127 ASP A N 1
ATOM 1038 C CA . ASP A 1 127 ? -0.123 5.933 9.558 1.00 78.88 127 ASP A CA 1
ATOM 1039 C C . ASP A 1 127 ? -0.220 5.624 11.062 1.00 78.88 127 ASP A C 1
ATOM 1041 O O . ASP A 1 127 ? -0.150 4.456 11.439 1.00 78.88 127 ASP A O 1
ATOM 1045 N N . ASP A 1 128 ? -0.492 6.629 11.902 1.00 84.06 128 ASP A N 1
ATOM 1046 C CA . ASP A 1 128 ? -0.732 6.455 13.343 1.00 84.06 128 ASP A CA 1
ATOM 1047 C C . ASP A 1 128 ? -1.906 5.496 13.621 1.00 84.06 128 ASP A C 1
ATOM 1049 O O . ASP A 1 128 ? -1.795 4.584 14.447 1.00 84.06 128 ASP A O 1
ATOM 1053 N N . GLN A 1 129 ? -3.020 5.650 12.896 1.00 86.38 129 GLN A N 1
ATOM 1054 C CA . GLN A 1 129 ? -4.186 4.771 13.022 1.00 86.38 129 GLN A CA 1
ATOM 1055 C C . GLN A 1 129 ? -3.871 3.330 12.603 1.00 86.38 129 GLN A C 1
ATOM 1057 O O . GLN A 1 129 ? -4.245 2.382 13.295 1.00 86.38 129 GLN A O 1
ATOM 1062 N N . VAL A 1 130 ? -3.133 3.150 11.505 1.00 84.31 130 VAL A N 1
ATOM 1063 C CA . VAL A 1 130 ? -2.688 1.824 11.057 1.00 84.31 130 VAL A CA 1
ATOM 1064 C C . VAL A 1 130 ? -1.773 1.175 12.086 1.00 84.31 130 VAL A C 1
ATOM 1066 O O . VAL A 1 130 ? -1.961 0.004 12.395 1.00 84.31 130 VAL A O 1
ATOM 1069 N N . GLN A 1 131 ? -0.802 1.907 12.637 1.00 80.44 131 GLN A N 1
ATOM 1070 C CA . GLN A 1 131 ? 0.091 1.376 13.671 1.00 80.44 131 GLN A CA 1
ATOM 1071 C C . GLN A 1 131 ? -0.687 0.938 14.912 1.00 80.44 131 GLN A C 1
ATOM 1073 O O . GLN A 1 131 ? -0.441 -0.140 15.443 1.00 80.44 131 GLN A O 1
ATOM 1078 N N . LYS A 1 132 ? -1.668 1.735 15.345 1.00 85.25 132 LYS A N 1
ATOM 1079 C CA . LYS A 1 132 ? -2.519 1.395 16.488 1.00 85.25 132 LYS A CA 1
ATOM 1080 C C . LYS A 1 132 ? -3.305 0.099 16.262 1.00 85.25 132 LYS A C 1
ATOM 1082 O O . LYS A 1 132 ? -3.355 -0.741 17.156 1.00 85.25 132 LYS A O 1
ATOM 1087 N N . LEU A 1 133 ? -3.877 -0.077 15.070 1.00 82.25 133 LEU A N 1
ATOM 1088 C CA . LEU A 1 133 ? -4.575 -1.309 14.690 1.00 82.25 133 LEU A CA 1
ATOM 1089 C C . LEU A 1 133 ? -3.622 -2.506 14.619 1.00 82.25 133 LEU A C 1
ATOM 1091 O O . LEU A 1 133 ? -3.932 -3.561 15.155 1.00 82.25 133 LEU A O 1
ATOM 1095 N N . LEU A 1 134 ? -2.440 -2.331 14.026 1.00 76.88 134 LEU A N 1
ATOM 1096 C CA . LEU A 1 134 ? -1.424 -3.384 13.940 1.00 76.88 134 LEU A CA 1
ATOM 1097 C C . LEU A 1 134 ? -0.858 -3.803 15.302 1.00 76.88 134 LEU A C 1
ATOM 1099 O O . LEU A 1 134 ? -0.366 -4.913 15.410 1.00 76.88 134 LEU A O 1
ATOM 1103 N N . LEU A 1 135 ? -0.901 -2.936 16.317 1.00 79.19 135 LEU A N 1
ATOM 1104 C CA . LEU A 1 135 ? -0.544 -3.285 17.698 1.00 79.19 135 LEU A CA 1
ATOM 1105 C C . LEU A 1 135 ? -1.671 -4.015 18.449 1.00 79.19 135 LEU A C 1
ATOM 1107 O O . LEU A 1 135 ? -1.432 -4.516 19.546 1.00 79.19 135 LEU A O 1
ATOM 1111 N N . THR A 1 136 ? -2.891 -3.998 17.905 1.00 78.50 136 THR A N 1
ATOM 1112 C CA . THR A 1 136 ? -4.068 -4.675 18.478 1.00 78.50 136 THR A CA 1
ATOM 1113 C C . THR A 1 136 ? -4.217 -6.102 17.932 1.00 78.50 136 THR A C 1
ATOM 1115 O O . THR A 1 136 ? -4.751 -6.956 18.633 1.00 78.50 136 THR A O 1
ATOM 1118 N N . ILE A 1 137 ? -3.729 -6.335 16.707 1.00 70.06 137 ILE A N 1
ATOM 1119 C CA . ILE A 1 137 ? -3.580 -7.639 16.035 1.00 70.06 137 ILE A CA 1
ATOM 1120 C C . ILE A 1 137 ? -2.353 -8.365 16.599 1.00 70.06 137 ILE A C 1
ATOM 1122 O O . ILE A 1 137 ? -2.472 -9.567 16.915 1.00 70.06 137 ILE A O 1
#

pLDDT: mean 72.4, std 11.79, range [44.56, 86.38]

Sequence (137 aa):
MERDEAVKIL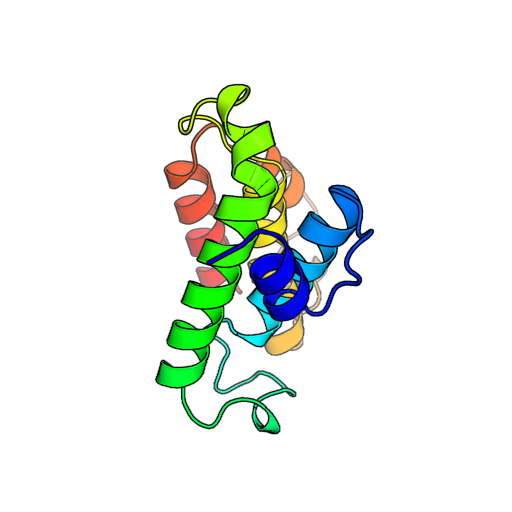ELASQATNLDIKKAYRRLSLLWHPDKYEQNPAKHLAKSKKEAEAKMKEINRAYGILTEKVKKINNDSEISDNDIWLAKTKIEVALEIFDLDYEDVFEEGDNDYLEMLNKCQTKQELDDQVQKLLLTI

Radius of gyration: 16.2 Å; chains: 1; bounding box: 37×36×41 Å

Secondary structure (DSSP, 8-state):
--HHHHHHHTT--TT--HHHHHHHHHHHHHHT-TTSTTT-GGGGT-SSHHHHHHHHHHHHHHHHHHHHHHHTTS-TTSPPHHHHHHHHHHHHHHHHHHT--HHHHS-SSS--HHHHHHH--SHHHHHHHHHHHHTT-